Protein AF-A0A7S2AZ29-F1 (afdb_monomer)

Solvent-accessible surface area (backbone atoms only — not comparable to full-atom values): 6449 Å² total; per-residue (Å²): 141,79,68,68,59,56,51,37,56,51,50,54,41,22,61,75,67,76,50,85,60,51,74,69,54,32,54,52,49,48,68,72,60,28,63,94,81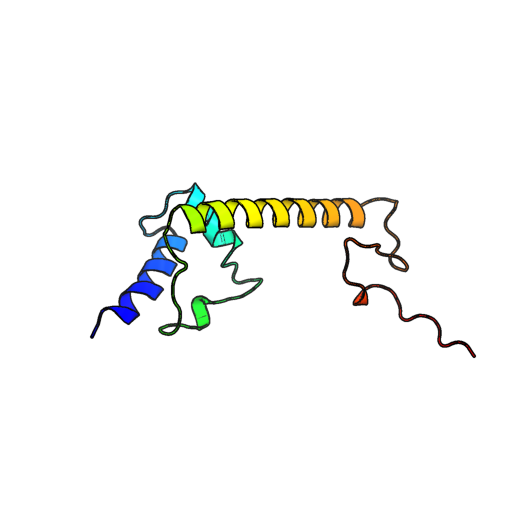,47,54,64,71,80,47,46,76,75,39,74,78,77,73,85,48,68,72,52,49,54,51,49,54,53,52,54,54,53,50,50,52,52,54,48,52,42,53,54,44,65,74,36,95,83,51,35,75,74,59,62,54,91,83,46,65,74,86,61,36,64,78,76,81,80,84,127

Radius of gyration: 19.65 Å; Cα contacts (8 Å, |Δi|>4): 55; chains: 1; bounding box: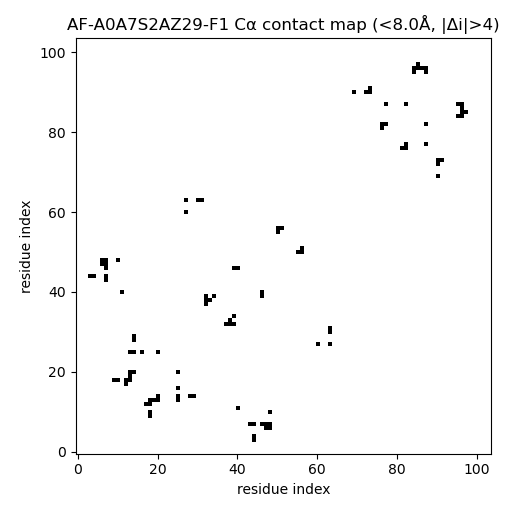 46×32×54 Å

Foldseek 3Di:
DPPQQVQLVQVVCVLVPNDDDDPVLSVLVCLVCPVVVPPCCVCRSVDDDDDPDPVRSVVSVVVSVVVVVLVVVLVPLCPDPNADQCDNDPSDDPVSHPDDPDDD

Structure (mmCIF, N/CA/C/O backbone):
data_AF-A0A7S2AZ29-F1
#
_entry.id   AF-A0A7S2AZ29-F1
#
loop_
_atom_site.group_PDB
_atom_site.id
_atom_site.type_symbol
_atom_site.label_atom_id
_atom_site.label_alt_id
_atom_site.label_comp_id
_atom_site.label_asym_id
_atom_site.label_entity_id
_atom_site.label_seq_id
_atom_site.pdbx_PDB_ins_code
_atom_site.Cartn_x
_atom_site.Cartn_y
_atom_site.Cartn_z
_atom_site.occupancy
_atom_site.B_iso_or_equiv
_atom_site.auth_seq_id
_atom_site.auth_comp_id
_atom_site.auth_asym_id
_atom_site.auth_atom_id
_atom_site.pdbx_PDB_model_num
ATOM 1 N N . GLU A 1 1 ? 11.035 -14.924 -28.148 1.00 37.66 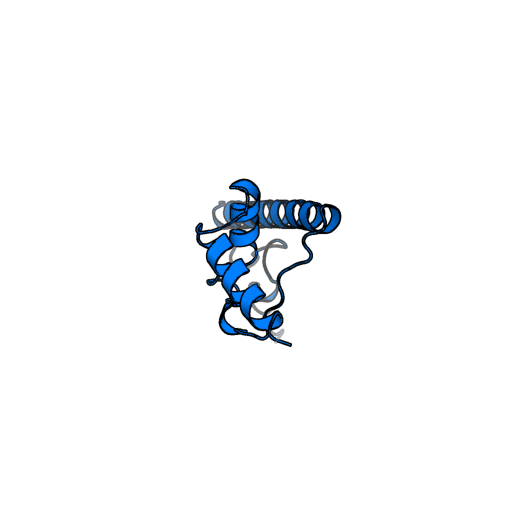1 GLU A N 1
ATOM 2 C CA . GLU A 1 1 ? 10.327 -14.337 -26.996 1.00 37.66 1 GLU A CA 1
ATOM 3 C C . GLU A 1 1 ? 11.257 -14.255 -25.793 1.00 37.66 1 GLU A C 1
ATOM 5 O O . GLU A 1 1 ? 11.554 -15.274 -25.194 1.00 37.66 1 GLU A O 1
ATOM 10 N N . LEU A 1 2 ? 11.788 -13.065 -25.502 1.00 42.25 2 LEU A N 1
ATOM 11 C CA . LEU A 1 2 ? 12.717 -12.794 -24.386 1.00 42.25 2 LEU A CA 1
ATOM 12 C C . LEU A 1 2 ? 12.330 -11.511 -23.615 1.00 42.25 2 LEU A C 1
ATOM 14 O O . LEU A 1 2 ? 13.083 -11.038 -22.773 1.00 42.25 2 LEU A O 1
ATOM 18 N N . ALA A 1 3 ? 11.160 -10.933 -23.906 1.00 50.34 3 ALA A N 1
ATOM 19 C CA . ALA A 1 3 ? 10.741 -9.642 -23.356 1.00 50.34 3 ALA A CA 1
ATOM 20 C C . ALA A 1 3 ? 9.991 -9.751 -22.012 1.00 50.34 3 ALA A C 1
ATOM 22 O O . ALA A 1 3 ? 9.948 -8.777 -21.268 1.00 50.34 3 ALA A O 1
ATOM 23 N N . GLY A 1 4 ? 9.429 -10.924 -21.687 1.00 52.44 4 GLY A N 1
ATOM 24 C CA . GLY A 1 4 ? 8.574 -11.107 -20.506 1.00 52.44 4 GLY A CA 1
ATOM 25 C C . GLY A 1 4 ? 9.320 -10.984 -19.178 1.00 52.44 4 GLY A C 1
ATOM 26 O O . GLY A 1 4 ? 8.831 -10.319 -18.278 1.00 52.44 4 GLY A O 1
ATOM 27 N N . ALA A 1 5 ? 10.535 -11.531 -19.089 1.00 55.56 5 ALA A N 1
ATOM 28 C CA . ALA A 1 5 ? 11.300 -11.590 -17.841 1.00 55.56 5 ALA A CA 1
ATOM 29 C C . ALA A 1 5 ? 11.965 -10.269 -17.423 1.00 55.56 5 ALA A C 1
ATOM 31 O O . ALA A 1 5 ? 12.202 -9.983 -16.248 1.00 55.56 5 ALA A O 1
ATOM 32 N N . ALA A 1 6 ? 12.266 -9.417 -18.404 1.00 73.44 6 ALA A N 1
ATOM 33 C CA . ALA A 1 6 ? 12.882 -8.123 -18.142 1.00 73.44 6 ALA A CA 1
ATOM 34 C C . ALA A 1 6 ? 11.917 -7.169 -17.421 1.00 73.44 6 ALA A C 1
ATOM 36 O O . ALA A 1 6 ? 12.354 -6.306 -16.660 1.00 73.44 6 ALA A O 1
ATOM 37 N N . LEU A 1 7 ? 10.611 -7.330 -17.650 1.00 85.06 7 LEU A N 1
ATOM 38 C CA . LEU A 1 7 ? 9.601 -6.386 -17.198 1.00 85.06 7 LEU A CA 1
ATOM 39 C C . LEU A 1 7 ? 9.333 -6.468 -15.676 1.00 85.06 7 LEU A C 1
ATOM 41 O O . LEU A 1 7 ? 9.385 -5.414 -15.038 1.00 85.06 7 LEU A O 1
ATOM 45 N N . PRO A 1 8 ? 9.136 -7.651 -15.051 1.00 90.62 8 PRO A N 1
ATOM 46 C CA . PRO A 1 8 ? 9.026 -7.777 -13.596 1.00 90.62 8 PRO A CA 1
ATOM 47 C C . PRO A 1 8 ? 10.241 -7.221 -12.866 1.00 90.62 8 PRO A C 1
ATOM 49 O O . PRO A 1 8 ? 10.111 -6.395 -11.964 1.00 90.62 8 PRO A O 1
ATOM 52 N N . LYS A 1 9 ? 11.441 -7.623 -13.296 1.00 88.69 9 LYS A N 1
ATOM 53 C CA . LYS A 1 9 ? 12.690 -7.187 -12.670 1.00 88.69 9 LYS A CA 1
ATOM 54 C C . LYS A 1 9 ? 12.869 -5.669 -12.759 1.00 88.69 9 LYS A C 1
ATOM 56 O O . LYS A 1 9 ? 13.200 -5.039 -11.759 1.00 88.69 9 LYS A O 1
ATOM 61 N N . ALA A 1 10 ? 12.614 -5.078 -13.929 1.00 89.62 10 ALA A N 1
ATOM 62 C CA . ALA A 1 10 ? 12.706 -3.631 -14.123 1.00 89.62 10 ALA A CA 1
ATOM 63 C C . ALA A 1 10 ? 11.662 -2.859 -13.301 1.00 89.62 10 ALA A C 1
ATOM 65 O O . ALA A 1 10 ? 11.973 -1.796 -12.759 1.00 89.62 10 ALA A O 1
ATOM 66 N N . PHE A 1 11 ? 10.442 -3.392 -13.176 1.00 92.62 11 PHE A N 1
ATOM 67 C CA . PHE A 1 11 ? 9.399 -2.803 -12.338 1.00 92.62 11 PHE A CA 1
ATOM 68 C C . PHE A 1 11 ? 9.835 -2.739 -10.869 1.00 92.62 11 PHE A C 1
ATOM 70 O O . PHE A 1 11 ? 9.780 -1.672 -10.257 1.00 92.62 11 PHE A O 1
ATOM 77 N N . TRP A 1 12 ? 10.312 -3.857 -10.313 1.00 92.38 12 TRP A N 1
ATOM 78 C CA . TRP A 1 12 ? 10.731 -3.914 -8.911 1.00 92.38 12 TRP A CA 1
ATOM 79 C C . TRP A 1 12 ? 11.963 -3.049 -8.631 1.00 92.38 12 TRP A C 1
ATOM 81 O O . TRP A 1 12 ? 11.951 -2.309 -7.648 1.00 92.38 12 TRP A O 1
ATOM 91 N N . ALA A 1 13 ? 12.955 -3.040 -9.527 1.00 90.81 13 ALA A N 1
ATOM 92 C CA . ALA A 1 13 ? 14.106 -2.138 -9.426 1.00 90.81 13 ALA A CA 1
ATOM 93 C C . ALA A 1 13 ? 13.675 -0.657 -9.453 1.00 90.81 13 ALA A C 1
ATOM 95 O O . ALA A 1 13 ? 14.113 0.151 -8.633 1.00 90.81 13 ALA A O 1
ATOM 96 N N . SER A 1 14 ? 12.725 -0.303 -10.330 1.00 91.56 14 SER A N 1
ATOM 97 C CA . SER A 1 14 ? 12.159 1.052 -10.376 1.00 91.56 14 SER A CA 1
ATOM 98 C C . SER A 1 14 ? 11.426 1.415 -9.083 1.00 91.56 14 SER A C 1
ATOM 100 O O . SER A 1 14 ? 11.518 2.549 -8.615 1.00 91.56 14 SER A O 1
ATOM 102 N N . LEU A 1 15 ? 10.736 0.455 -8.463 1.00 92.00 15 LEU A N 1
AT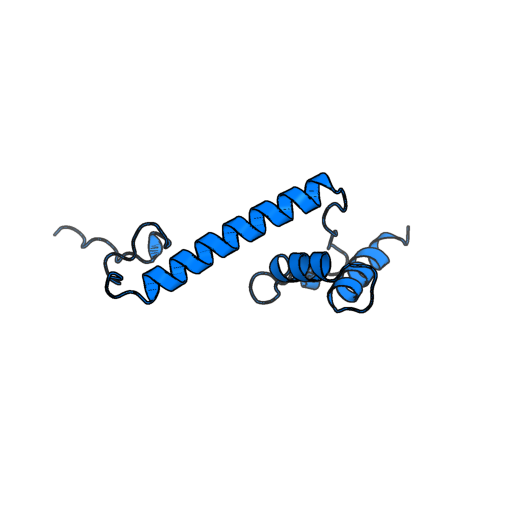OM 103 C CA . LEU A 1 15 ? 10.065 0.658 -7.181 1.00 92.00 15 LEU A CA 1
ATOM 104 C C . LEU A 1 15 ? 11.057 0.871 -6.027 1.00 92.00 15 LEU A C 1
ATOM 106 O O . LEU A 1 15 ? 10.761 1.609 -5.082 1.00 92.00 15 LEU A O 1
ATOM 110 N N . GLU A 1 16 ? 12.238 0.266 -6.100 1.00 90.00 16 GLU A N 1
ATOM 111 C CA . GLU A 1 16 ? 13.311 0.399 -5.106 1.00 90.00 16 GLU A CA 1
ATOM 112 C C . GLU A 1 16 ? 14.104 1.707 -5.240 1.00 90.00 16 GLU A C 1
ATOM 114 O O . GLU A 1 16 ? 14.759 2.119 -4.287 1.00 90.00 16 GLU A O 1
ATOM 119 N N . GLY A 1 17 ? 13.916 2.439 -6.342 1.00 84.19 17 GLY A N 1
ATOM 120 C CA . GLY A 1 17 ? 14.513 3.757 -6.581 1.00 84.19 17 GLY A CA 1
ATOM 121 C C . GLY 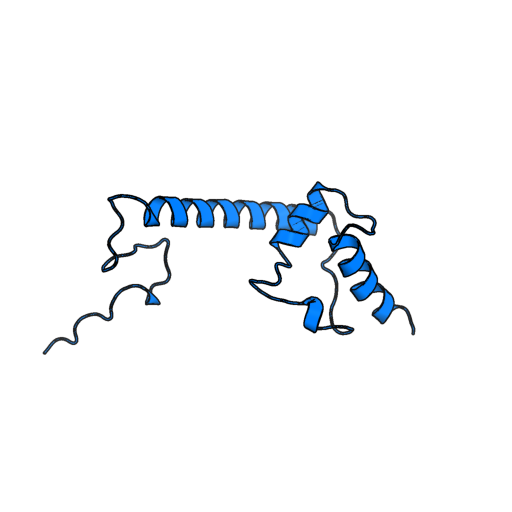A 1 17 ? 15.555 3.777 -7.697 1.00 84.19 17 GLY A C 1
ATOM 122 O O . GLY A 1 17 ? 16.140 4.822 -7.955 1.00 84.19 17 GLY A O 1
ATOM 123 N N . GLU A 1 18 ? 15.763 2.658 -8.389 1.00 78.62 18 GLU A N 1
ATOM 124 C CA . GLU A 1 18 ? 16.737 2.524 -9.478 1.00 78.62 18 GLU A CA 1
ATOM 125 C C . GLU A 1 18 ? 16.101 2.712 -10.871 1.00 78.62 18 GLU A C 1
ATOM 127 O O . GLU A 1 18 ? 16.551 2.120 -11.851 1.00 78.62 18 GLU A O 1
ATOM 132 N N . GLY A 1 19 ? 15.026 3.502 -10.996 1.00 77.44 19 GLY A N 1
ATOM 133 C CA . GLY A 1 19 ? 14.265 3.544 -12.249 1.00 77.44 19 GLY A CA 1
ATOM 134 C C . GLY A 1 19 ? 13.477 4.815 -12.541 1.00 77.44 19 GLY A C 1
ATOM 135 O O . GLY A 1 19 ? 13.827 5.908 -12.114 1.00 77.44 19 GLY A O 1
ATOM 136 N N . VAL A 1 20 ? 12.438 4.649 -13.362 1.00 83.88 20 VAL A N 1
ATOM 137 C CA . VAL A 1 20 ? 11.771 5.729 -14.118 1.00 83.88 20 VAL A CA 1
ATOM 138 C C . VAL A 1 20 ? 10.541 6.335 -13.438 1.00 83.88 20 VAL A C 1
ATOM 140 O O . VAL A 1 20 ? 9.942 7.259 -13.984 1.00 83.88 20 VAL A O 1
ATOM 143 N N . PHE A 1 21 ? 10.128 5.826 -12.276 1.00 89.06 21 PHE A N 1
ATOM 144 C CA . PHE A 1 21 ? 8.948 6.348 -11.587 1.00 89.06 21 PHE A CA 1
ATOM 145 C C . PHE A 1 21 ? 9.211 7.721 -10.965 1.00 89.06 21 PHE A C 1
ATOM 147 O O . PHE A 1 21 ? 10.279 7.970 -10.407 1.00 89.06 21 PHE A O 1
ATOM 154 N N . SER A 1 22 ? 8.200 8.593 -11.019 1.00 90.62 22 SER A N 1
ATOM 155 C CA . SER A 1 22 ? 8.173 9.807 -10.203 1.00 90.62 22 SER A CA 1
ATOM 156 C C . SER A 1 22 ? 8.165 9.445 -8.713 1.00 90.62 22 SER A C 1
ATOM 158 O O . SER A 1 22 ? 7.771 8.336 -8.336 1.00 90.62 22 SER A O 1
ATOM 160 N N . ALA A 1 23 ? 8.554 10.381 -7.845 1.00 91.38 23 ALA A N 1
ATOM 161 C CA . ALA A 1 23 ? 8.501 10.161 -6.400 1.00 91.38 23 ALA A CA 1
ATOM 162 C C . ALA A 1 23 ? 7.065 9.848 -5.937 1.00 91.38 23 ALA A C 1
ATOM 164 O O . ALA A 1 23 ? 6.844 8.962 -5.109 1.00 91.38 23 ALA A O 1
ATOM 165 N N . GLU A 1 24 ? 6.077 10.528 -6.522 1.00 91.38 24 GLU A N 1
ATOM 166 C CA . GLU A 1 24 ? 4.663 10.358 -6.213 1.00 91.38 24 GLU A CA 1
ATOM 167 C C . GLU A 1 24 ? 4.125 8.993 -6.658 1.00 91.38 24 GLU A C 1
ATOM 169 O O . GLU A 1 24 ? 3.338 8.380 -5.933 1.00 91.38 24 GLU A O 1
ATOM 174 N N . ASP A 1 25 ? 4.513 8.515 -7.845 1.00 91.44 25 ASP A N 1
ATOM 175 C CA . ASP A 1 25 ? 4.134 7.183 -8.337 1.00 91.44 25 ASP A CA 1
ATOM 176 C C . ASP A 1 25 ? 4.846 6.082 -7.551 1.00 91.44 25 ASP A C 1
ATOM 178 O O . ASP A 1 25 ? 4.229 5.084 -7.184 1.00 91.44 25 ASP A O 1
ATOM 182 N N . GLN A 1 26 ? 6.126 6.271 -7.225 1.00 92.69 26 GLN A N 1
ATOM 183 C CA . GLN A 1 26 ? 6.878 5.319 -6.417 1.00 92.69 26 GLN A CA 1
ATOM 184 C C . GLN A 1 26 ? 6.253 5.173 -5.025 1.00 92.69 26 GLN A C 1
ATOM 186 O O . GLN A 1 26 ? 6.093 4.055 -4.533 1.00 92.69 26 GLN A O 1
ATOM 191 N N . GLN A 1 27 ? 5.862 6.282 -4.391 1.00 93.38 27 GLN A N 1
ATOM 192 C CA . GLN A 1 27 ? 5.163 6.249 -3.109 1.00 93.38 27 GLN A CA 1
ATOM 193 C C . GLN A 1 27 ? 3.821 5.516 -3.219 1.00 93.38 27 GLN A C 1
ATOM 195 O O . GLN A 1 27 ? 3.538 4.655 -2.386 1.00 93.38 27 GLN A O 1
ATOM 200 N N . LEU A 1 28 ? 3.019 5.816 -4.245 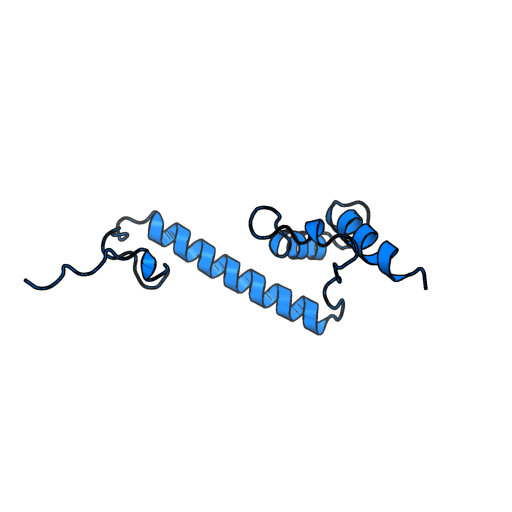1.00 94.56 28 LEU A N 1
ATOM 201 C CA . LEU A 1 28 ? 1.752 5.126 -4.498 1.00 94.56 28 LEU A CA 1
ATOM 202 C C . LEU A 1 28 ? 1.963 3.612 -4.641 1.00 94.56 28 LEU A C 1
ATOM 204 O O . LEU A 1 28 ? 1.323 2.821 -3.951 1.00 94.56 28 LEU A O 1
ATOM 208 N N . LEU A 1 29 ? 2.889 3.203 -5.507 1.00 94.06 29 LEU A N 1
ATOM 209 C CA . LEU A 1 29 ? 3.160 1.797 -5.787 1.00 94.06 29 LEU A CA 1
ATOM 210 C C . LEU A 1 29 ? 3.731 1.067 -4.563 1.00 94.06 29 LEU A C 1
ATOM 212 O O . LEU A 1 29 ? 3.410 -0.100 -4.366 1.00 94.06 29 LEU A O 1
ATOM 216 N N . LYS A 1 30 ? 4.504 1.733 -3.692 1.00 93.00 30 LYS A N 1
ATOM 217 C CA . LYS A 1 30 ? 4.978 1.147 -2.422 1.00 93.00 30 LYS A CA 1
ATOM 218 C C . LYS A 1 30 ? 3.843 0.876 -1.435 1.00 93.00 30 LYS A C 1
ATOM 220 O O . LYS A 1 30 ? 3.936 -0.066 -0.652 1.00 93.00 30 LYS A O 1
ATOM 225 N N . GLN A 1 31 ? 2.783 1.684 -1.456 1.00 93.56 31 GLN A N 1
ATOM 226 C CA . GLN A 1 31 ? 1.597 1.427 -0.636 1.00 93.56 31 GLN A CA 1
ATOM 227 C C . GLN A 1 31 ? 0.811 0.219 -1.159 1.00 93.56 31 GLN A C 1
ATOM 229 O O . GLN A 1 31 ? 0.334 -0.583 -0.361 1.00 93.56 31 GLN A O 1
ATOM 234 N N . VAL A 1 32 ? 0.739 0.060 -2.484 1.00 94.06 32 VAL A N 1
ATOM 235 C CA . VAL A 1 32 ? 0.016 -1.036 -3.150 1.00 94.06 32 VAL A CA 1
ATOM 236 C C . VAL A 1 32 ? 0.774 -2.363 -3.065 1.00 94.06 32 VAL A C 1
ATOM 238 O O . VAL A 1 32 ? 0.194 -3.384 -2.711 1.00 94.06 32 VAL A O 1
ATOM 241 N N . PHE A 1 33 ? 2.075 -2.361 -3.353 1.00 93.69 33 PHE A N 1
ATOM 242 C CA . PHE A 1 33 ? 2.939 -3.545 -3.332 1.00 93.69 33 PHE A CA 1
ATOM 243 C C . PHE A 1 33 ? 3.761 -3.612 -2.042 1.00 93.69 33 PHE A C 1
ATOM 245 O O . PHE A 1 33 ? 4.990 -3.708 -2.063 1.00 93.69 33 PHE A O 1
ATOM 252 N N . ASN A 1 34 ? 3.071 -3.513 -0.905 1.00 91.50 34 ASN A N 1
ATOM 253 C CA . ASN A 1 34 ? 3.695 -3.572 0.409 1.00 91.50 34 ASN A CA 1
ATOM 254 C C . ASN A 1 34 ? 4.018 -5.034 0.787 1.00 91.50 34 ASN A C 1
ATOM 256 O O . ASN A 1 34 ? 3.083 -5.816 0.987 1.00 91.50 34 ASN A O 1
ATOM 260 N N . PRO A 1 35 ? 5.300 -5.403 0.975 1.00 91.56 35 PRO A N 1
ATOM 261 C CA . PRO A 1 35 ? 5.695 -6.785 1.255 1.00 91.56 35 PRO A CA 1
ATOM 262 C C . PRO A 1 35 ? 5.159 -7.322 2.592 1.00 91.56 35 PRO A C 1
ATOM 264 O O . PRO A 1 35 ? 5.021 -8.529 2.751 1.00 91.56 35 PRO A O 1
ATOM 267 N N . CYS A 1 36 ? 4.804 -6.452 3.544 1.00 90.81 36 CYS A N 1
ATOM 268 C CA . CYS A 1 36 ? 4.204 -6.864 4.817 1.00 90.81 36 CYS A CA 1
ATOM 269 C C . CYS A 1 36 ? 2.709 -7.207 4.700 1.00 90.81 36 CYS A C 1
ATOM 271 O O . CYS A 1 36 ? 2.145 -7.766 5.637 1.00 90.81 36 CYS A O 1
ATOM 273 N N . LEU A 1 37 ? 2.054 -6.828 3.597 1.00 85.69 37 LEU A N 1
ATOM 274 C CA . LEU A 1 37 ? 0.642 -7.129 3.337 1.00 85.69 37 LEU A CA 1
ATOM 275 C C . LEU A 1 37 ? 0.506 -8.241 2.297 1.00 85.69 37 L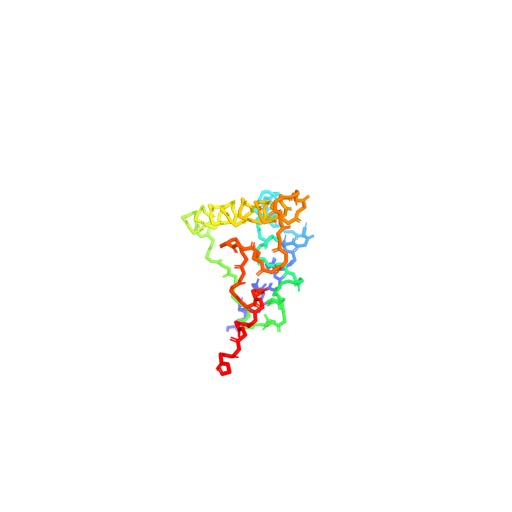EU A C 1
ATOM 277 O O . LEU A 1 37 ? -0.260 -9.182 2.486 1.00 85.69 37 LEU A O 1
ATOM 281 N N . SER A 1 38 ? 1.244 -8.121 1.195 1.00 83.56 38 SER A N 1
ATOM 282 C CA . SER A 1 38 ? 1.275 -9.100 0.116 1.00 83.56 38 SER A CA 1
ATOM 283 C C . SER A 1 38 ? 2.557 -8.927 -0.690 1.00 83.56 38 SER A C 1
ATOM 285 O O . SER A 1 38 ? 2.765 -7.902 -1.343 1.00 83.56 38 SER A O 1
ATOM 287 N N . ASP A 1 39 ? 3.421 -9.938 -0.655 1.00 87.56 39 ASP A N 1
ATOM 288 C CA . ASP A 1 39 ? 4.684 -9.910 -1.381 1.00 87.56 39 ASP A CA 1
ATOM 289 C C . ASP A 1 39 ? 4.549 -10.534 -2.775 1.00 87.56 39 ASP A C 1
ATOM 291 O O . ASP A 1 39 ? 4.972 -11.660 -3.040 1.00 87.56 39 ASP A O 1
ATOM 295 N N . ARG A 1 40 ? 3.967 -9.764 -3.699 1.00 92.06 40 ARG A N 1
ATOM 296 C CA . ARG A 1 40 ? 3.833 -10.164 -5.110 1.00 92.06 40 ARG A CA 1
ATOM 297 C C . ARG A 1 40 ? 5.172 -10.315 -5.838 1.00 92.06 40 ARG A C 1
ATOM 299 O O . ARG A 1 40 ? 5.200 -10.815 -6.957 1.00 92.06 40 ARG A O 1
ATOM 306 N N . ARG A 1 41 ? 6.295 -9.925 -5.223 1.00 89.12 41 ARG A N 1
ATOM 307 C CA . ARG A 1 41 ? 7.639 -10.149 -5.786 1.00 89.12 41 ARG A CA 1
ATOM 308 C C . ARG A 1 41 ? 7.955 -11.637 -5.887 1.00 89.12 41 ARG A C 1
ATOM 310 O O . ARG A 1 41 ? 8.686 -12.045 -6.785 1.00 89.12 41 ARG A O 1
ATOM 317 N N . GLN A 1 42 ? 7.365 -12.445 -5.006 1.00 90.19 42 GLN A N 1
ATOM 318 C CA . GLN A 1 42 ? 7.535 -13.899 -4.983 1.00 90.19 42 GLN A CA 1
ATOM 319 C C . GLN A 1 42 ? 6.913 -14.593 -6.203 1.00 90.19 42 GLN A C 1
ATOM 321 O O . GLN A 1 42 ? 7.255 -15.737 -6.486 1.00 90.19 42 GLN A O 1
ATOM 326 N N . GLU A 1 43 ? 6.057 -13.902 -6.965 1.00 91.19 43 GLU A N 1
ATOM 327 C CA . GLU A 1 43 ? 5.543 -14.390 -8.253 1.00 91.19 43 GLU A CA 1
ATOM 328 C C . GLU A 1 43 ? 6.648 -14.465 -9.326 1.00 91.19 43 GLU A C 1
ATOM 330 O O . GLU A 1 43 ? 6.478 -15.147 -10.338 1.00 91.19 43 GLU A O 1
ATOM 335 N N . GLY A 1 44 ? 7.789 -13.795 -9.111 1.00 89.38 44 GLY A N 1
ATOM 336 C CA . GLY A 1 44 ? 8.947 -13.833 -10.000 1.00 89.38 44 GLY A CA 1
ATOM 337 C C . GLY A 1 44 ? 8.582 -13.454 -11.434 1.00 89.38 44 GLY A C 1
ATOM 338 O O . GLY A 1 44 ? 8.044 -12.380 -11.691 1.00 89.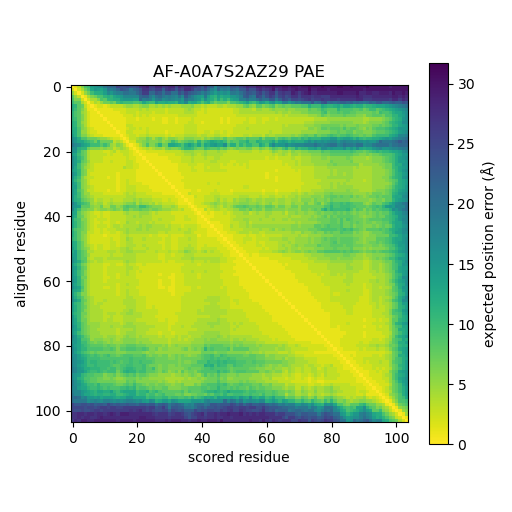38 44 GLY A O 1
ATOM 339 N N . GLU A 1 45 ? 8.845 -14.368 -12.363 1.00 89.06 45 GLU A N 1
ATOM 340 C CA . GLU A 1 45 ? 8.587 -14.195 -13.798 1.00 89.06 45 GLU A CA 1
ATOM 341 C C . GLU A 1 45 ? 7.092 -14.226 -14.167 1.00 89.06 45 GLU A C 1
ATOM 343 O O . GLU A 1 45 ? 6.718 -13.825 -15.266 1.00 89.06 45 GLU A O 1
ATOM 348 N N . HIS A 1 46 ? 6.224 -14.695 -13.262 1.00 89.56 46 HIS A N 1
ATOM 349 C CA . HIS A 1 46 ? 4.771 -14.700 -13.462 1.00 89.56 46 HIS A CA 1
ATOM 350 C C . HIS A 1 46 ? 4.109 -13.380 -13.068 1.00 89.56 46 HIS A C 1
ATOM 352 O O . HIS A 1 46 ? 2.926 -13.176 -13.352 1.00 89.56 46 HIS A O 1
ATOM 358 N N . PHE A 1 47 ? 4.856 -12.481 -12.425 1.00 92.19 47 PHE A N 1
ATOM 359 C CA . PHE A 1 47 ? 4.359 -11.158 -12.100 1.00 92.19 47 PHE A CA 1
ATOM 360 C C . PHE A 1 47 ? 4.079 -10.367 -13.380 1.00 92.19 47 PHE A C 1
ATOM 362 O O . PHE A 1 47 ? 4.900 -10.302 -14.292 1.00 92.19 47 PHE A O 1
ATOM 369 N N . LEU A 1 48 ? 2.937 -9.690 -13.414 1.00 91.12 48 LEU A N 1
ATOM 370 C CA . LEU A 1 48 ? 2.631 -8.696 -14.433 1.00 91.12 48 LEU A CA 1
ATOM 371 C C . LEU A 1 48 ? 2.465 -7.337 -13.750 1.00 91.12 48 LEU A C 1
ATOM 373 O O . LEU A 1 48 ? 1.633 -7.225 -12.838 1.00 91.12 48 LEU A O 1
ATOM 377 N N . PRO A 1 49 ? 3.225 -6.306 -14.168 1.00 90.00 49 PRO A N 1
ATOM 378 C CA . PRO A 1 49 ? 3.025 -4.957 -13.665 1.00 90.00 49 PRO A CA 1
ATOM 379 C C . PRO A 1 49 ? 1.593 -4.466 -13.906 1.00 90.00 49 PRO A C 1
ATOM 381 O O . PRO A 1 49 ? 0.934 -4.911 -14.851 1.00 90.00 49 PRO A O 1
ATOM 384 N N . PRO A 1 50 ? 1.109 -3.527 -13.078 1.00 90.88 50 PRO A N 1
ATOM 385 C CA . PRO A 1 50 ? -0.188 -2.903 -13.300 1.00 90.88 50 PRO A CA 1
ATOM 386 C C . PRO A 1 50 ? -0.220 -2.132 -14.628 1.00 90.88 50 PRO A C 1
ATOM 388 O O . PRO A 1 50 ? 0.815 -1.686 -15.124 1.00 90.88 50 PRO A O 1
ATOM 391 N N . ASP A 1 51 ? -1.426 -1.940 -15.169 1.00 90.88 51 ASP A N 1
ATOM 392 C CA . ASP A 1 51 ? -1.656 -1.108 -16.355 1.00 90.88 51 ASP A CA 1
ATOM 393 C C . ASP A 1 51 ? -1.102 0.318 -16.128 1.00 90.88 51 ASP A C 1
ATOM 395 O O . ASP A 1 51 ? -1.521 0.986 -15.177 1.00 90.88 51 ASP A O 1
ATOM 399 N N . PRO A 1 52 ? -0.168 0.805 -16.972 1.00 88.44 52 PRO A N 1
ATOM 400 C CA . PRO A 1 52 ? 0.419 2.134 -16.830 1.00 88.44 52 PRO A CA 1
ATOM 401 C C . PRO A 1 52 ? -0.481 3.262 -17.364 1.00 88.44 52 PRO A C 1
ATOM 403 O O . PRO A 1 52 ? -0.055 4.418 -17.387 1.00 88.44 52 PRO A O 1
ATOM 406 N N . SER A 1 53 ? -1.700 2.969 -17.834 1.00 93.06 53 SER A N 1
ATOM 407 C CA . SER A 1 53 ? -2.619 3.992 -18.335 1.00 93.06 53 SER A CA 1
ATOM 408 C C . SER A 1 53 ? -2.958 5.032 -17.259 1.00 93.06 53 SER A C 1
ATOM 410 O O . SER A 1 53 ? -3.228 4.708 -16.100 1.00 93.06 53 SER A O 1
ATOM 412 N N . ALA A 1 54 ? -3.001 6.311 -17.646 1.00 91.44 54 ALA A N 1
ATOM 413 C CA . ALA A 1 54 ? -3.299 7.406 -16.717 1.00 91.44 54 ALA A CA 1
ATOM 414 C C . ALA A 1 54 ? -4.643 7.208 -15.989 1.00 91.44 54 ALA A C 1
ATOM 416 O O . ALA A 1 54 ? -4.754 7.484 -14.798 1.00 91.44 54 ALA A O 1
ATOM 417 N N . ALA A 1 55 ? -5.651 6.666 -16.681 1.00 95.69 55 ALA A N 1
ATOM 418 C CA . ALA A 1 55 ? -6.952 6.365 -16.090 1.00 95.69 55 ALA A CA 1
ATOM 419 C C . ALA A 1 55 ? -6.862 5.305 -14.977 1.00 95.69 55 ALA A C 1
ATOM 421 O O . ALA A 1 55 ? -7.515 5.445 -13.939 1.00 95.69 55 ALA A O 1
ATOM 422 N N . TYR A 1 56 ? -6.048 4.261 -15.170 1.00 94.69 56 TYR A N 1
ATOM 423 C CA . TYR A 1 56 ? -5.822 3.239 -14.152 1.00 94.69 56 TYR A CA 1
ATOM 424 C C . TYR A 1 56 ? -5.077 3.814 -12.944 1.00 94.69 56 TYR A C 1
ATOM 426 O O . TYR A 1 56 ? -5.509 3.622 -11.805 1.00 94.69 56 TYR A O 1
ATOM 434 N N . VAL A 1 57 ? -4.003 4.572 -13.185 1.00 92.94 57 VAL A N 1
ATOM 435 C CA . VAL A 1 57 ? -3.187 5.177 -12.123 1.00 92.94 57 VAL A CA 1
ATOM 436 C C . VAL A 1 57 ? -3.998 6.175 -11.292 1.00 92.94 57 VAL A C 1
ATOM 438 O O . VAL A 1 57 ? -3.957 6.117 -10.063 1.00 92.94 57 VAL A O 1
ATOM 441 N N . GLU A 1 58 ? -4.805 7.034 -11.916 1.00 95.19 58 GLU A N 1
ATOM 442 C CA . GLU A 1 58 ? -5.671 7.972 -11.187 1.00 95.19 58 GLU A CA 1
ATOM 443 C C . GLU A 1 58 ? -6.724 7.253 -10.339 1.00 95.19 58 GLU A C 1
ATOM 445 O O . GLU A 1 58 ? -6.950 7.600 -9.174 1.00 95.19 58 GLU A O 1
ATOM 450 N N . LYS A 1 59 ? -7.326 6.185 -10.873 1.00 97.25 59 LYS A N 1
ATOM 451 C CA . LYS A 1 59 ? -8.244 5.346 -10.097 1.00 97.25 59 LYS A CA 1
ATOM 452 C C . LYS A 1 59 ? -7.536 4.707 -8.901 1.00 97.25 59 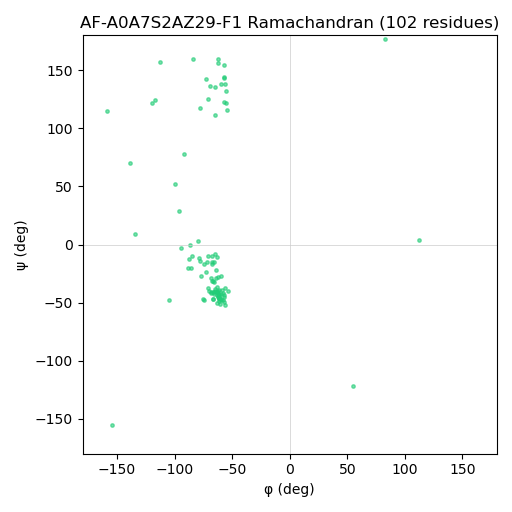LYS A C 1
ATOM 454 O O . LYS A 1 59 ? -8.092 4.691 -7.804 1.00 97.25 59 LYS A O 1
ATOM 459 N N . LEU A 1 60 ? -6.313 4.214 -9.092 1.00 96.31 60 LEU A N 1
ATOM 460 C CA . LEU A 1 60 ? -5.505 3.631 -8.024 1.00 96.31 60 LEU A CA 1
ATOM 461 C C . LEU A 1 60 ? -5.190 4.665 -6.934 1.00 96.31 60 LEU A C 1
ATOM 463 O O . LEU A 1 60 ? -5.385 4.379 -5.755 1.00 96.31 60 LEU A O 1
ATOM 467 N N . ARG A 1 61 ? -4.802 5.892 -7.309 1.00 95.81 61 ARG A N 1
ATOM 468 C CA . ARG A 1 61 ? -4.583 7.003 -6.364 1.00 95.81 61 ARG A CA 1
ATOM 469 C C . ARG A 1 61 ? -5.822 7.293 -5.525 1.00 95.81 61 ARG A C 1
ATOM 471 O O . ARG A 1 61 ? -5.706 7.476 -4.313 1.00 95.81 61 ARG A O 1
ATOM 478 N N . LEU A 1 62 ? -7.001 7.340 -6.147 1.00 97.56 62 LEU A N 1
ATOM 479 C CA . LEU A 1 62 ? -8.258 7.565 -5.434 1.00 97.56 62 LEU A CA 1
ATOM 480 C C . LEU A 1 62 ? -8.534 6.453 -4.413 1.00 97.56 62 LEU A C 1
ATOM 482 O O . LEU A 1 62 ? -8.838 6.754 -3.259 1.00 97.56 62 LEU A O 1
ATOM 486 N N . LEU A 1 63 ? -8.412 5.189 -4.825 1.00 97.69 63 LEU A N 1
ATOM 487 C CA . LEU A 1 63 ? -8.679 4.035 -3.963 1.00 97.69 63 LEU A CA 1
ATOM 488 C C . LEU A 1 63 ? -7.727 3.984 -2.765 1.00 97.69 63 LEU A C 1
ATOM 490 O O . LEU A 1 63 ? -8.172 3.812 -1.634 1.00 97.69 63 LEU A O 1
ATOM 494 N N . VAL A 1 64 ? -6.434 4.209 -2.995 1.00 96.19 64 VAL A N 1
ATOM 495 C CA . VAL A 1 64 ? -5.422 4.199 -1.931 1.00 96.19 64 VAL A CA 1
ATOM 496 C C . VAL A 1 64 ? -5.658 5.332 -0.922 1.00 96.19 64 VAL A C 1
ATOM 498 O O . VAL A 1 64 ? -5.599 5.106 0.285 1.00 96.19 64 VAL A O 1
ATOM 501 N N . LYS A 1 65 ? -6.043 6.534 -1.378 1.00 96.44 65 LYS A N 1
ATOM 502 C CA . LYS A 1 65 ? -6.445 7.637 -0.478 1.00 96.44 65 LYS A CA 1
ATOM 503 C C . LYS A 1 65 ? -7.682 7.294 0.359 1.00 96.44 65 LYS A C 1
ATOM 505 O O . LYS A 1 65 ? -7.765 7.662 1.531 1.00 96.44 65 LYS A O 1
ATOM 510 N N . GLN A 1 66 ? -8.666 6.615 -0.232 1.00 97.31 66 GLN A N 1
ATOM 511 C CA . GLN A 1 66 ? -9.857 6.163 0.494 1.00 97.31 66 GLN A CA 1
ATOM 512 C C . GLN A 1 66 ? -9.498 5.117 1.555 1.00 97.31 66 GLN A C 1
ATOM 514 O O . GLN A 1 66 ? -9.976 5.211 2.687 1.00 97.31 66 GLN A O 1
ATOM 519 N N . GLU A 1 67 ? -8.627 4.164 1.220 1.00 95.75 67 GLU A N 1
ATOM 520 C CA . GLU A 1 67 ? -8.121 3.171 2.167 1.00 95.75 67 GLU A CA 1
ATOM 521 C C . GLU A 1 67 ? -7.386 3.842 3.335 1.00 95.75 67 GLU A C 1
ATOM 523 O O . GLU A 1 67 ? -7.663 3.540 4.497 1.00 95.75 67 GLU A O 1
ATOM 528 N N . GLU A 1 68 ? -6.496 4.795 3.050 1.00 95.25 68 GLU A N 1
ATOM 529 C CA . GLU A 1 68 ? -5.757 5.540 4.070 1.00 95.25 68 GLU A CA 1
ATOM 530 C C . GLU A 1 68 ? -6.699 6.248 5.051 1.00 95.25 68 GLU A C 1
ATOM 532 O O . GLU A 1 68 ? -6.513 6.141 6.268 1.00 95.25 68 GLU A O 1
ATOM 537 N N . LYS A 1 69 ? -7.762 6.884 4.542 1.00 96.81 69 LYS A N 1
ATOM 538 C CA . LYS A 1 69 ? -8.795 7.513 5.374 1.00 96.81 69 LYS A CA 1
ATOM 539 C C . LYS A 1 69 ? -9.452 6.506 6.320 1.00 96.81 69 LYS A C 1
ATOM 541 O O . LYS A 1 69 ? -9.562 6.781 7.513 1.00 96.81 69 LYS A O 1
ATOM 546 N N . VAL A 1 70 ? -9.852 5.333 5.826 1.00 95.50 70 VAL A N 1
ATOM 547 C CA . VAL A 1 70 ? -10.470 4.286 6.661 1.00 95.50 70 VAL A CA 1
ATOM 548 C C . VAL A 1 70 ? -9.477 3.740 7.689 1.00 95.50 70 VAL A C 1
ATOM 550 O O . VAL A 1 70 ? -9.828 3.545 8.853 1.00 95.50 70 VAL A O 1
ATOM 553 N N . ARG A 1 71 ? -8.214 3.525 7.304 1.00 94.38 71 ARG A N 1
ATOM 554 C CA . ARG A 1 71 ? -7.157 3.084 8.230 1.00 94.38 71 ARG A CA 1
ATOM 555 C C . ARG A 1 71 ? -6.919 4.102 9.338 1.00 94.38 71 ARG A C 1
ATOM 557 O O . ARG A 1 71 ? -6.711 3.706 10.483 1.00 94.38 71 ARG A O 1
ATOM 564 N N . GLN A 1 72 ? -6.965 5.389 9.011 1.00 97.19 72 GLN A N 1
ATOM 565 C CA . GLN A 1 72 ? -6.831 6.455 9.990 1.00 97.19 72 GLN A CA 1
ATOM 566 C C . GLN A 1 72 ? -8.019 6.487 10.954 1.00 97.19 72 GLN A C 1
ATOM 568 O O . GLN A 1 72 ? -7.807 6.461 12.162 1.00 97.19 72 GLN A O 1
ATOM 573 N N . GLN A 1 73 ? -9.248 6.404 10.440 1.00 96.88 73 GLN A N 1
ATOM 574 C CA . GLN A 1 73 ? -10.460 6.312 11.262 1.00 96.88 73 GLN A CA 1
ATOM 575 C C . GLN A 1 73 ? -10.435 5.106 12.208 1.00 96.88 73 GLN A C 1
ATOM 577 O O . GLN A 1 73 ? -10.798 5.227 13.374 1.00 96.88 73 GLN A O 1
ATOM 582 N N . ARG A 1 74 ? -9.964 3.942 11.735 1.00 95.75 74 ARG A N 1
ATOM 583 C CA . ARG A 1 74 ? -9.779 2.751 12.579 1.00 95.75 74 ARG A CA 1
ATOM 584 C C . ARG A 1 74 ? -8.802 3.012 13.720 1.00 95.75 74 ARG A C 1
ATOM 586 O O . ARG A 1 74 ? -9.109 2.666 14.854 1.00 95.75 74 ARG A O 1
ATOM 593 N N . ARG A 1 75 ? -7.644 3.616 13.432 1.00 96.81 75 ARG A N 1
ATOM 594 C CA . ARG A 1 75 ? -6.640 3.956 14.456 1.00 96.81 75 ARG A CA 1
ATOM 595 C C . ARG A 1 75 ? -7.193 4.940 15.480 1.00 96.81 75 ARG A C 1
ATOM 597 O O . ARG A 1 75 ? -7.029 4.724 16.673 1.00 96.81 75 ARG A O 1
ATOM 604 N N . GLU A 1 76 ? -7.859 5.990 15.016 1.00 97.25 76 GLU A N 1
ATOM 605 C CA . GLU A 1 76 ? -8.473 6.998 15.882 1.00 97.25 76 GLU A CA 1
ATOM 606 C C . GLU A 1 76 ? -9.540 6.389 16.783 1.00 97.25 76 GLU A C 1
ATOM 608 O O . GLU A 1 76 ? -9.514 6.622 17.988 1.00 97.25 76 GLU A O 1
ATOM 613 N N . HIS A 1 77 ? -10.434 5.566 16.225 1.00 96.06 77 HIS A N 1
ATOM 614 C CA . HIS A 1 77 ? -11.458 4.902 17.019 1.00 96.06 77 HIS A CA 1
ATOM 615 C C . HIS A 1 77 ? -10.833 3.947 18.033 1.00 96.06 77 HIS A C 1
ATOM 617 O O . HIS A 1 77 ? -11.124 4.085 19.214 1.00 96.06 77 HIS A O 1
ATOM 623 N N . PHE A 1 78 ? -9.927 3.060 17.604 1.00 96.00 78 PHE A N 1
ATOM 624 C CA . PHE A 1 78 ? -9.245 2.093 18.474 1.00 96.00 78 PHE A CA 1
ATOM 625 C C . PHE A 1 78 ? -8.551 2.752 19.674 1.00 96.00 78 PHE A C 1
ATOM 627 O O . PHE A 1 78 ? -8.599 2.229 20.781 1.00 96.00 78 PHE A O 1
ATOM 634 N N . CYS A 1 79 ? -7.922 3.912 19.465 1.00 96.38 79 CYS A N 1
ATOM 635 C CA . CYS A 1 79 ? -7.228 4.655 20.518 1.00 96.38 79 CYS A CA 1
ATOM 636 C C . CYS A 1 79 ? -8.136 5.616 21.309 1.00 96.38 79 CYS A C 1
ATOM 638 O O . CYS A 1 79 ? -7.648 6.323 22.192 1.00 96.38 79 CYS A O 1
ATOM 640 N N . SER A 1 80 ? -9.427 5.702 20.984 1.00 96.56 80 SER A N 1
ATOM 641 C CA . SER A 1 80 ? -10.373 6.586 21.669 1.00 96.56 80 SER A CA 1
ATOM 642 C C . SER A 1 80 ? -10.932 5.950 22.943 1.00 96.56 80 SER A C 1
ATOM 644 O O . SER A 1 80 ? -10.989 4.731 23.079 1.00 96.56 80 SER A O 1
ATOM 646 N N . SER A 1 81 ? -11.450 6.776 23.855 1.00 96.06 81 SER A N 1
ATOM 647 C CA . SER A 1 81 ? -12.187 6.299 25.034 1.00 96.06 81 SER A CA 1
ATOM 648 C C . SER A 1 81 ? -13.536 5.646 24.705 1.00 96.06 81 SER A C 1
ATOM 650 O O . SER A 1 81 ? -14.160 5.077 25.594 1.00 96.06 81 SER A O 1
ATOM 652 N N . GLN A 1 82 ? -14.000 5.746 23.454 1.00 93.88 82 GLN A N 1
ATOM 653 C CA . GLN A 1 82 ? -15.254 5.147 22.993 1.00 93.88 82 GLN A CA 1
ATOM 654 C C . GLN A 1 82 ? -15.071 3.705 22.507 1.00 93.88 82 GLN A C 1
ATOM 656 O O . GLN A 1 82 ? -16.065 3.020 22.282 1.00 93.88 82 GLN A O 1
ATOM 661 N N . PHE A 1 83 ? -13.832 3.242 22.317 1.00 94.94 83 PHE A N 1
ATOM 662 C CA . PHE A 1 83 ? -13.582 1.880 21.865 1.00 94.94 83 PHE A CA 1
ATOM 663 C C . PHE A 1 83 ? -13.905 0.868 22.964 1.00 94.94 83 PHE A C 1
ATOM 665 O O . PHE A 1 83 ? -13.349 0.926 24.062 1.00 94.94 83 PHE A O 1
ATOM 672 N N . ALA A 1 84 ? -14.761 -0.099 22.640 1.00 92.06 84 ALA A N 1
ATOM 673 C CA . ALA A 1 84 ? -15.073 -1.234 23.494 1.00 92.06 84 ALA A CA 1
ATOM 674 C C . ALA A 1 84 ? -14.696 -2.529 22.770 1.00 92.06 84 ALA A C 1
ATOM 676 O O . ALA A 1 84 ? -15.219 -2.820 21.702 1.00 92.06 84 ALA A O 1
ATOM 677 N N . ALA A 1 85 ? -13.821 -3.348 23.357 1.00 88.50 85 ALA A N 1
ATOM 678 C CA . ALA A 1 85 ? -13.394 -4.602 22.725 1.00 88.50 85 ALA A CA 1
ATOM 679 C C . ALA A 1 85 ? -14.548 -5.604 22.516 1.00 88.50 85 ALA A C 1
ATOM 681 O O . ALA A 1 85 ? -14.505 -6.396 21.583 1.00 88.50 85 ALA A O 1
ATOM 682 N N . ALA A 1 86 ? -15.585 -5.551 23.361 1.00 88.94 86 ALA A N 1
ATOM 683 C CA . ALA A 1 86 ? -16.796 -6.357 23.202 1.00 88.94 86 ALA A CA 1
ATOM 684 C C . ALA A 1 86 ? -17.691 -5.873 22.047 1.00 88.94 86 ALA A C 1
ATOM 686 O O . ALA A 1 86 ? -18.465 -6.647 21.497 1.00 88.94 86 ALA A O 1
ATOM 687 N N . GLU A 1 87 ? -17.577 -4.601 21.665 1.00 89.19 87 GLU A N 1
ATOM 688 C CA . GLU A 1 87 ? -18.371 -3.971 20.611 1.00 89.19 87 GLU A CA 1
ATOM 689 C C . GLU A 1 87 ? -17.459 -3.059 19.772 1.00 89.19 87 GLU A C 1
ATOM 691 O O . GLU A 1 87 ? -17.558 -1.833 19.838 1.00 89.19 87 GLU A O 1
ATOM 696 N N . PRO A 1 88 ? -16.534 -3.636 18.979 1.00 89.94 88 PRO A N 1
ATOM 697 C CA . PRO A 1 88 ? -15.506 -2.867 18.270 1.00 89.94 88 PRO A CA 1
ATOM 698 C C . PRO A 1 88 ? -16.088 -1.937 17.192 1.00 89.94 88 PRO A C 1
ATOM 700 O O . PRO A 1 88 ? -15.407 -1.033 16.709 1.00 89.94 88 PRO A O 1
ATOM 703 N N . GLY A 1 89 ? -17.350 -2.145 16.812 1.00 90.25 89 GLY A N 1
ATOM 704 C CA . GLY A 1 89 ? -18.081 -1.296 15.882 1.00 90.25 89 GLY A CA 1
ATOM 705 C C . GLY A 1 89 ? -17.814 -1.602 14.401 1.00 90.25 89 GLY A C 1
ATOM 706 O O . GLY A 1 89 ? -16.988 -2.446 14.049 1.00 90.25 89 GLY A O 1
ATOM 707 N N . PRO A 1 90 ? -18.511 -0.898 13.491 1.00 92.19 90 PRO A N 1
ATOM 708 C CA . PRO A 1 90 ? -18.559 -1.223 12.061 1.00 92.19 90 PRO A CA 1
ATOM 709 C C . PRO A 1 90 ? -17.253 -0.943 11.305 1.00 92.19 90 PRO A C 1
ATOM 711 O O . PRO A 1 90 ? -17.112 -1.323 10.144 1.00 92.19 90 PRO A O 1
ATOM 714 N N . LEU A 1 91 ? -16.294 -0.256 11.932 1.00 93.31 91 LEU A N 1
ATOM 715 C CA . LEU A 1 91 ? -14.981 -0.021 11.336 1.00 93.31 91 LEU A CA 1
ATOM 716 C C . LEU A 1 91 ? -14.100 -1.278 11.357 1.00 93.31 91 LEU A C 1
ATOM 718 O O . LEU A 1 91 ? -13.122 -1.322 10.608 1.00 93.31 91 LEU A O 1
ATOM 722 N N . PHE A 1 92 ? -14.434 -2.290 12.160 1.00 92.06 92 PHE A N 1
ATOM 723 C CA . PHE A 1 92 ? -13.646 -3.509 12.350 1.00 92.06 92 PHE A CA 1
ATOM 724 C C . PHE A 1 92 ? -14.378 -4.732 11.780 1.00 92.06 92 PHE A C 1
ATOM 726 O O . PHE A 1 92 ? -15.596 -4.697 11.606 1.00 92.06 92 PHE A O 1
ATOM 733 N N . PRO A 1 93 ? -13.656 -5.818 11.446 1.00 90.75 93 PRO A N 1
ATOM 734 C CA . PRO A 1 93 ? -14.287 -7.061 11.017 1.00 90.75 93 PRO A CA 1
ATOM 735 C C . PRO A 1 93 ? -15.262 -7.592 12.072 1.00 90.75 93 PRO A C 1
ATOM 737 O O . PRO A 1 93 ? -14.963 -7.547 13.262 1.00 90.75 93 PRO A O 1
ATOM 740 N N . SER A 1 94 ? -16.379 -8.184 11.643 1.00 85.94 94 SER A N 1
ATOM 741 C CA . SER A 1 94 ? -17.349 -8.792 12.567 1.00 85.94 94 SER A CA 1
ATOM 742 C C . SER A 1 94 ? -16.738 -9.912 13.414 1.00 85.94 94 SER A C 1
ATOM 744 O O . SER A 1 94 ? -17.159 -10.110 14.544 1.00 85.94 94 SER A O 1
ATOM 746 N N . ALA A 1 95 ? -15.695 -10.579 12.911 1.00 87.31 95 ALA A N 1
ATOM 747 C CA . ALA A 1 95 ? -14.926 -11.592 13.635 1.00 87.31 95 ALA A CA 1
ATOM 748 C C . ALA A 1 95 ? -14.179 -11.067 14.881 1.00 87.31 95 ALA A C 1
ATOM 750 O O . ALA A 1 95 ? -13.627 -11.864 15.629 1.00 87.31 95 ALA A O 1
ATOM 751 N N . TRP A 1 96 ? -14.096 -9.747 15.087 1.00 87.75 96 TRP A N 1
ATOM 752 C CA . TRP A 1 96 ? -13.556 -9.165 16.322 1.00 87.75 96 TRP A CA 1
ATOM 753 C C . TRP A 1 96 ? -14.604 -9.034 17.425 1.00 87.75 96 TRP A C 1
ATOM 755 O O . TRP A 1 96 ? -14.231 -8.887 18.587 1.00 87.75 96 TRP A O 1
ATOM 765 N N . ALA A 1 97 ? -15.893 -9.050 17.078 1.00 84.12 97 ALA A N 1
ATOM 766 C CA . ALA A 1 97 ? -16.931 -9.111 18.089 1.00 84.12 97 ALA A CA 1
ATOM 767 C C . ALA A 1 97 ? -16.881 -10.502 18.747 1.00 84.12 97 ALA A C 1
ATOM 769 O O . ALA A 1 97 ? -16.717 -11.499 18.035 1.00 84.12 97 ALA A O 1
ATOM 770 N N . PRO A 1 98 ? -16.993 -10.590 20.082 1.00 80.56 98 PRO A N 1
ATOM 771 C CA . PRO A 1 98 ? -17.091 -11.871 20.762 1.00 80.56 98 PRO A CA 1
ATOM 772 C C . PRO A 1 98 ? -18.289 -12.651 20.213 1.00 80.56 98 PRO A C 1
ATOM 774 O O . PRO A 1 98 ? -19.322 -12.062 19.881 1.00 80.56 98 PRO A O 1
ATOM 777 N N . GLU A 1 99 ? -18.151 -13.974 20.111 1.00 73.94 99 GLU A N 1
ATOM 778 C CA . GLU A 1 99 ? -19.283 -14.829 19.762 1.00 73.94 99 GLU A CA 1
ATOM 779 C C . GLU A 1 99 ? -20.418 -14.571 20.758 1.00 73.94 99 GLU A C 1
ATOM 781 O O . GLU A 1 99 ? -20.193 -14.475 21.969 1.00 73.94 99 GLU A O 1
ATOM 786 N N . ALA A 1 100 ? -21.634 -14.381 20.239 1.00 67.38 100 ALA A N 1
ATOM 787 C CA . ALA A 1 100 ? -22.795 -14.178 21.089 1.00 67.38 100 ALA A CA 1
ATOM 788 C C . ALA A 1 100 ? -22.912 -15.372 22.054 1.00 67.38 100 ALA A C 1
ATOM 790 O O . ALA A 1 100 ? -22.711 -16.507 21.618 1.00 67.38 100 ALA A O 1
ATOM 791 N N . PRO A 1 101 ? -23.226 -15.151 23.343 1.00 61.94 101 PRO A N 1
ATOM 792 C CA . PRO A 1 101 ? -23.419 -16.256 24.267 1.00 61.94 101 PRO A CA 1
ATOM 793 C C . PRO A 1 101 ? -24.521 -17.170 23.725 1.00 61.94 101 PRO A C 1
ATOM 795 O O . PRO A 1 101 ? -25.636 -16.716 23.456 1.00 61.94 101 PRO A O 1
ATOM 798 N N . GLU A 1 102 ? -24.179 -18.445 23.526 1.00 54.59 102 GLU A N 1
ATOM 799 C CA . GLU A 1 102 ? -25.117 -19.503 23.160 1.00 54.59 102 GLU A CA 1
ATOM 800 C C . GLU A 1 102 ? -26.245 -19.499 24.200 1.00 54.59 102 GLU A C 1
ATOM 802 O O . GLU A 1 102 ? -26.003 -19.653 25.399 1.00 54.59 102 GLU A O 1
ATOM 807 N N . ALA A 1 103 ? -27.466 -19.186 23.760 1.00 54.78 103 ALA A N 1
ATOM 808 C CA . ALA A 1 103 ? -28.614 -19.090 24.648 1.00 54.78 103 ALA A CA 1
ATOM 809 C C . ALA A 1 103 ? -28.906 -20.480 25.236 1.00 54.78 103 ALA A C 1
ATOM 811 O O . ALA A 1 103 ? -29.283 -21.388 24.495 1.00 54.78 103 ALA A O 1
ATOM 812 N N . ALA A 1 104 ? -28.678 -20.625 26.544 1.00 48.66 104 ALA A N 1
ATOM 813 C CA . ALA A 1 104 ? -28.967 -21.827 27.327 1.00 48.66 104 ALA A CA 1
ATOM 814 C C . ALA A 1 104 ? -30.474 -22.059 27.517 1.00 48.66 104 ALA A C 1
ATOM 816 O O . ALA A 1 104 ? -31.216 -21.057 27.658 1.00 48.66 104 ALA A O 1
#

Sequence (104 aa):
ELAGAALPKAFWASLEGEGVFSAEDQQLLKQVFNPCLSDRRQEGEHFLPPDPSAAYVEKLRLLVKQEEKVRQQRREHFCSSQFAAAEPGPLFPSAWAPEAPEAA

Secondary structure (DSSP, 8-state):
--STTHHHHHHHHHHHTSSS--HHHHHHHHHHT-TTT--GGGGGGG--PPP--HHHHHHHHHHHHHHHHHHHHHHHHHTSTT-BTTB--TTS-GGGSPPPP---

Mean predicted aligned error: 6.94 Å

pLDDT: mean 87.6, std 12.6, range [37.66, 97.69]

Organism: NCBI:txid327968